Protein AF-A0A7W3IYS8-F1 (afdb_monomer)

Solvent-accessible surface area (backbone atoms only — not comparable to full-atom values): 4138 Å² total; per-residue (Å²): 135,89,74,79,80,62,94,71,81,65,79,63,77,76,76,74,78,86,42,68,76,57,36,52,39,50,53,58,58,64,56,40,81,86,45,62,75,84,54,45,59,62,50,52,52,53,39,50,53,51,53,51,50,60,57,70,68,46,79,75,77,84,127

pLDDT: mean 79.22, std 16.03, range [45.22, 95.69]

Radius of gyration: 17.04 Å; Cα contacts (8 Å, |Δi|>4): 19; chains: 1; bounding box: 54×24×41 Å

Secondary structure (DSSP, 8-state):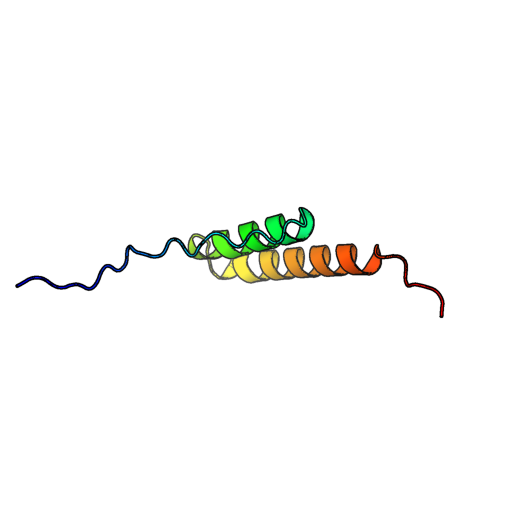
------TTS--------S-HHHHHHHHHHHTTTTS-HHHHHHHHHHHHHHHHHHHHTS-----

Structure (mmCIF, N/CA/C/O backbone):
data_AF-A0A7W3IYS8-F1
#
_entry.id   AF-A0A7W3IYS8-F1
#
loop_
_atom_site.group_PDB
_atom_site.id
_atom_site.type_symbol
_atom_site.label_atom_id
_atom_site.label_alt_id
_atom_site.label_comp_id
_atom_site.label_asym_id
_atom_site.label_entity_id
_atom_site.label_seq_id
_atom_site.pdbx_PDB_ins_code
_atom_site.Cartn_x
_atom_site.Cartn_y
_atom_site.Cartn_z
_atom_site.occupancy
_atom_site.B_iso_or_equiv
_atom_site.auth_seq_id
_atom_site.auth_comp_id
_atom_site.auth_asym_id
_atom_site.auth_atom_id
_atom_site.pdbx_PDB_model_num
ATOM 1 N N . MET A 1 1 ? -38.431 -15.072 3.684 1.00 45.22 1 MET A N 1
ATOM 2 C CA . MET A 1 1 ? -37.594 -15.521 2.562 1.00 45.22 1 MET A CA 1
ATOM 3 C C . MET A 1 1 ? -36.401 -14.600 2.604 1.00 45.22 1 MET A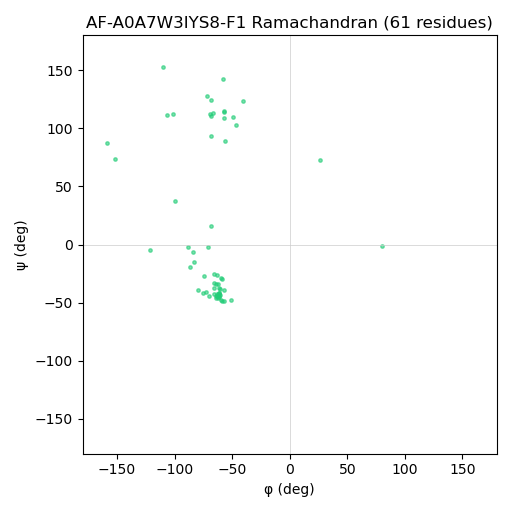 C 1
ATOM 5 O O . MET A 1 1 ? -36.574 -13.402 2.421 1.00 45.22 1 MET A O 1
ATOM 9 N N . SER A 1 2 ? -35.307 -15.133 3.135 1.00 57.97 2 SER A N 1
ATOM 10 C CA . SER A 1 2 ? -34.041 -14.435 3.302 1.00 57.97 2 SER A CA 1
ATOM 11 C C . SER A 1 2 ? -33.416 -14.261 1.933 1.00 57.97 2 SER A C 1
ATOM 13 O O . SER A 1 2 ? -33.272 -15.254 1.234 1.00 57.97 2 SER A O 1
ATOM 15 N N . GLU A 1 3 ? -33.043 -13.041 1.596 1.00 57.06 3 GLU A N 1
ATOM 16 C CA . GLU A 1 3 ? -32.097 -12.729 0.529 1.00 57.06 3 GLU A CA 1
ATOM 17 C C . GLU A 1 3 ? -31.446 -11.413 0.959 1.00 57.06 3 GLU A C 1
ATOM 19 O O . GLU A 1 3 ? -31.780 -10.333 0.485 1.00 57.06 3 GLU A O 1
ATOM 24 N N . ASP A 1 4 ? -30.566 -11.507 1.957 1.00 57.00 4 ASP A N 1
ATOM 25 C CA . ASP A 1 4 ? -29.386 -10.654 1.950 1.00 57.00 4 ASP A CA 1
ATOM 26 C C . ASP A 1 4 ? -28.560 -11.179 0.769 1.00 57.00 4 ASP A C 1
ATOM 28 O O . ASP A 1 4 ? -28.140 -12.341 0.823 1.00 57.00 4 ASP A O 1
ATOM 32 N N . PRO A 1 5 ? -28.407 -10.434 -0.341 1.00 56.84 5 PRO A N 1
ATOM 33 C CA . PRO A 1 5 ? -27.512 -10.857 -1.398 1.00 56.84 5 PRO A CA 1
ATOM 34 C C . PRO A 1 5 ? -26.100 -10.756 -0.836 1.00 56.84 5 PRO A C 1
ATOM 36 O O . PRO A 1 5 ? -25.517 -9.680 -0.800 1.00 56.84 5 PRO A O 1
ATOM 39 N N . ASP A 1 6 ? -25.633 -11.879 -0.304 1.00 54.72 6 ASP A N 1
ATOM 40 C CA . ASP A 1 6 ? -24.249 -12.317 -0.285 1.00 54.72 6 ASP A CA 1
ATOM 41 C C . ASP A 1 6 ? -23.227 -11.168 -0.356 1.00 54.72 6 ASP A C 1
ATOM 43 O O . ASP A 1 6 ? -22.553 -10.953 -1.359 1.00 54.72 6 ASP A O 1
ATOM 47 N N . THR A 1 7 ? -23.073 -10.411 0.736 1.00 53.50 7 THR A N 1
ATOM 48 C CA . THR A 1 7 ? -21.953 -9.460 0.888 1.00 53.50 7 THR A CA 1
ATOM 49 C C . THR A 1 7 ? -20.610 -10.202 1.028 1.00 53.50 7 THR A C 1
ATOM 51 O O . THR A 1 7 ? -19.639 -9.646 1.529 1.00 53.50 7 THR A O 1
ATOM 54 N N . SER A 1 8 ? -20.554 -11.492 0.680 1.00 50.34 8 SER A N 1
ATOM 55 C CA . SER A 1 8 ? -19.426 -12.399 0.886 1.00 50.34 8 SER A CA 1
ATOM 56 C C . SER A 1 8 ? -18.889 -13.013 -0.418 1.00 50.34 8 SER A C 1
ATOM 58 O O . SER A 1 8 ? -17.833 -13.641 -0.370 1.00 50.34 8 SER A O 1
ATOM 60 N N . ASP A 1 9 ? -19.515 -12.778 -1.580 1.00 51.19 9 ASP A N 1
ATOM 61 C CA . ASP A 1 9 ? -19.132 -13.410 -2.857 1.00 51.19 9 ASP A CA 1
ATOM 62 C C . ASP A 1 9 ? -18.276 -12.533 -3.787 1.00 51.19 9 ASP A C 1
ATOM 64 O O . ASP A 1 9 ? -18.408 -12.547 -5.010 1.00 51.19 9 ASP A O 1
ATOM 68 N N . THR A 1 10 ? -17.360 -11.738 -3.235 1.00 49.53 10 THR A N 1
ATOM 69 C CA . THR A 1 10 ? -16.128 -11.404 -3.965 1.00 49.53 10 THR A CA 1
ATOM 70 C C . THR A 1 10 ? -15.052 -10.966 -2.980 1.00 49.53 10 THR A C 1
ATOM 72 O O . THR A 1 10 ? -14.806 -9.784 -2.761 1.00 49.53 10 THR A O 1
ATOM 75 N N . ALA A 1 11 ? -14.297 -11.928 -2.454 1.00 51.84 11 ALA A N 1
ATOM 76 C CA . ALA A 1 11 ? -12.857 -11.716 -2.441 1.00 51.84 11 ALA A CA 1
ATOM 77 C C . ALA A 1 11 ? -12.482 -11.457 -3.908 1.00 51.84 11 ALA A C 1
ATOM 79 O O . ALA A 1 11 ? -12.323 -12.414 -4.664 1.00 51.84 11 ALA A O 1
ATOM 80 N N . ALA A 1 12 ? -12.523 -10.187 -4.334 1.00 57.09 12 ALA A N 1
ATOM 81 C CA . ALA A 1 12 ? -12.197 -9.754 -5.685 1.00 57.09 12 ALA A CA 1
ATOM 82 C C . ALA A 1 12 ? -10.985 -10.558 -6.133 1.00 57.09 12 ALA A C 1
ATOM 84 O O . ALA A 1 12 ? -10.008 -10.635 -5.388 1.00 57.09 12 ALA A O 1
ATOM 85 N N . GLU A 1 13 ? -11.110 -11.266 -7.254 1.00 61.22 13 GLU A N 1
ATOM 86 C CA . GLU A 1 13 ? -10.080 -12.167 -7.750 1.00 61.22 13 GLU A CA 1
ATOM 87 C C . GLU A 1 13 ? -8.733 -11.447 -7.690 1.00 61.22 13 GLU A C 1
ATOM 89 O O . GLU A 1 13 ? -8.506 -10.520 -8.465 1.00 61.22 13 GLU A O 1
ATOM 94 N N . ARG A 1 14 ? -7.919 -11.794 -6.675 1.00 68.44 14 ARG A N 1
ATOM 95 C CA . ARG A 1 14 ? -6.731 -11.025 -6.278 1.00 68.44 14 ARG A CA 1
ATOM 96 C C . ARG A 1 14 ? -5.923 -10.760 -7.531 1.00 68.44 14 ARG A C 1
ATOM 98 O O . ARG A 1 14 ? -5.386 -11.705 -8.114 1.00 68.44 14 ARG A O 1
ATOM 105 N N . VAL A 1 15 ? -5.896 -9.505 -7.970 1.00 77.44 15 VAL A N 1
ATOM 106 C CA . VAL A 1 15 ? -5.384 -9.168 -9.294 1.00 77.44 15 VAL A CA 1
ATOM 107 C C . VAL A 1 15 ? -3.890 -9.473 -9.295 1.00 77.44 15 VAL A C 1
ATOM 109 O O . VAL A 1 15 ? -3.112 -8.851 -8.575 1.00 77.44 15 VAL A O 1
ATOM 112 N N . ARG A 1 16 ? -3.489 -10.477 -10.080 1.00 79.94 16 ARG A N 1
ATOM 113 C CA . ARG A 1 16 ? -2.085 -10.825 -10.312 1.00 79.94 16 ARG A CA 1
ATOM 114 C C . ARG A 1 16 ? -1.705 -10.385 -11.709 1.00 79.94 16 ARG A C 1
ATOM 116 O O . ARG A 1 16 ? -2.179 -10.927 -12.703 1.00 79.94 16 ARG A O 1
ATOM 123 N N . THR A 1 17 ? -0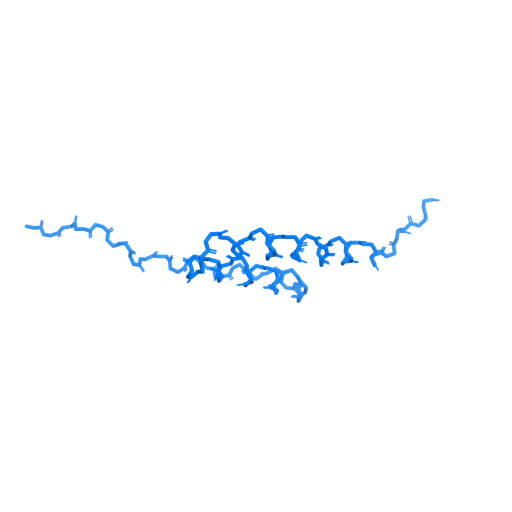.841 -9.387 -11.769 1.00 84.56 17 THR A N 1
ATOM 124 C CA . THR A 1 17 ? -0.319 -8.821 -13.014 1.00 84.56 17 THR A CA 1
ATOM 125 C C . THR A 1 17 ? 0.859 -9.628 -13.560 1.00 84.56 17 THR A C 1
ATOM 127 O O . THR A 1 17 ? 1.231 -9.463 -14.720 1.00 84.56 17 THR A O 1
ATOM 130 N N . GLY A 1 18 ? 1.453 -10.503 -12.735 1.00 86.06 18 GLY A N 1
ATOM 131 C CA . GLY A 1 18 ? 2.643 -11.286 -13.076 1.00 86.06 18 GLY A CA 1
ATOM 132 C C . GLY A 1 18 ? 3.953 -10.500 -12.947 1.00 86.06 18 GLY A C 1
ATOM 133 O O . GLY A 1 18 ? 5.026 -11.061 -13.159 1.00 86.06 18 GLY A O 1
ATOM 134 N N . GLN A 1 19 ? 3.880 -9.219 -12.580 1.00 87.12 19 GLN A N 1
ATOM 135 C CA . GLN A 1 19 ? 5.020 -8.370 -12.250 1.00 87.12 19 GLN A CA 1
ATOM 136 C C . GLN A 1 19 ? 5.132 -8.268 -10.730 1.00 87.12 19 GLN A C 1
ATOM 138 O O . GLN A 1 19 ? 4.288 -7.640 -10.097 1.00 87.12 19 GLN A O 1
ATOM 143 N N . LEU A 1 20 ? 6.195 -8.838 -10.151 1.00 87.19 20 LEU A N 1
ATOM 144 C CA . LEU A 1 20 ? 6.382 -8.913 -8.695 1.00 87.19 20 LEU A CA 1
ATOM 145 C C . LEU A 1 20 ? 6.209 -7.548 -8.007 1.00 87.19 20 LEU A C 1
ATOM 147 O O . LEU A 1 20 ? 5.431 -7.432 -7.068 1.00 87.19 20 LEU A O 1
ATOM 151 N N . ASN A 1 21 ? 6.850 -6.505 -8.542 1.00 86.75 21 ASN A N 1
ATOM 152 C CA . ASN A 1 21 ? 6.783 -5.150 -7.983 1.00 86.75 21 ASN A CA 1
ATOM 153 C C . ASN A 1 21 ? 5.356 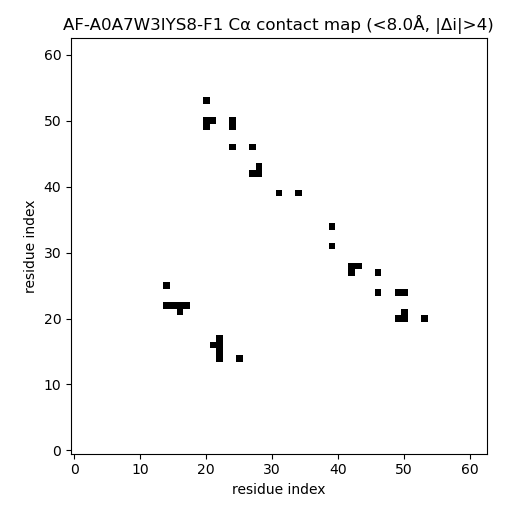-4.571 -7.997 1.00 86.75 21 ASN A C 1
ATOM 155 O O . ASN A 1 21 ? 4.980 -3.808 -7.114 1.00 86.75 21 ASN A O 1
ATOM 159 N N . VAL A 1 22 ? 4.558 -4.905 -9.015 1.00 88.56 22 VAL A N 1
ATOM 160 C CA . VAL A 1 22 ? 3.175 -4.421 -9.142 1.00 88.56 22 VAL A CA 1
ATOM 161 C C . VAL A 1 22 ? 2.248 -5.236 -8.240 1.00 88.56 22 VAL A C 1
ATOM 163 O O . VAL A 1 22 ? 1.380 -4.670 -7.582 1.00 88.56 22 VAL A O 1
ATOM 166 N N . ASP A 1 23 ? 2.471 -6.545 -8.142 1.00 90.44 23 ASP A N 1
ATOM 167 C CA . ASP A 1 23 ? 1.701 -7.435 -7.271 1.00 90.44 23 ASP A CA 1
ATOM 168 C C . ASP A 1 23 ? 1.919 -7.116 -5.778 1.00 90.44 23 ASP A C 1
ATOM 170 O O . ASP A 1 23 ? 0.983 -7.236 -4.984 1.00 90.44 23 ASP A O 1
ATOM 174 N N . GLU A 1 24 ? 3.121 -6.672 -5.393 1.00 90.62 24 GLU A N 1
ATOM 175 C CA . GLU A 1 24 ? 3.424 -6.167 -4.045 1.00 90.62 24 GLU A CA 1
ATOM 176 C C . GLU A 1 24 ? 2.673 -4.866 -3.734 1.00 90.62 24 GLU A C 1
ATOM 178 O O . GLU A 1 24 ? 2.106 -4.721 -2.650 1.00 90.62 24 GLU A O 1
ATOM 183 N N . VAL A 1 25 ? 2.605 -3.941 -4.696 1.00 91.75 25 VAL A N 1
ATOM 184 C CA . VAL A 1 25 ? 1.839 -2.694 -4.557 1.00 91.75 25 VAL A CA 1
ATOM 185 C C . VAL A 1 25 ? 0.345 -2.972 -4.409 1.00 91.75 25 VAL A C 1
ATOM 187 O O . VAL A 1 25 ? -0.297 -2.390 -3.537 1.00 91.75 25 VAL A O 1
ATOM 190 N N . ILE A 1 26 ? -0.205 -3.881 -5.218 1.00 91.06 26 ILE A N 1
ATOM 191 C CA . ILE A 1 26 ? -1.616 -4.279 -5.128 1.00 91.06 26 ILE A CA 1
ATOM 192 C C . ILE A 1 26 ? -1.911 -4.855 -3.740 1.00 91.06 26 ILE A C 1
ATOM 194 O O . ILE A 1 26 ? -2.842 -4.397 -3.085 1.00 91.06 26 ILE A O 1
ATOM 198 N N . ALA A 1 27 ? -1.075 -5.773 -3.244 1.00 91.25 27 ALA A N 1
ATOM 199 C CA . ALA A 1 27 ? -1.246 -6.345 -1.909 1.00 91.25 27 ALA A CA 1
ATOM 200 C C . ALA A 1 27 ? -1.161 -5.284 -0.793 1.00 91.25 27 ALA A C 1
ATOM 202 O O . ALA A 1 27 ? -1.905 -5.351 0.186 1.00 91.25 27 ALA A O 1
ATOM 203 N N . ALA A 1 28 ? -0.277 -4.291 -0.936 1.00 91.25 28 ALA A N 1
ATOM 204 C CA . ALA A 1 28 ? -0.154 -3.198 0.025 1.00 91.25 28 ALA A CA 1
ATOM 205 C C . ALA A 1 28 ? -1.405 -2.303 0.064 1.00 91.25 28 ALA A C 1
ATOM 207 O O . ALA A 1 28 ? -1.789 -1.857 1.144 1.00 91.25 28 ALA A O 1
ATOM 208 N N . VAL A 1 29 ? -2.035 -2.056 -1.090 1.00 91.19 29 VAL A N 1
ATOM 209 C CA . VAL A 1 29 ? -3.272 -1.266 -1.201 1.00 91.19 29 VAL A CA 1
ATOM 210 C C . VAL A 1 29 ? -4.489 -2.062 -0.724 1.00 91.19 29 VAL A C 1
ATOM 212 O O . VAL A 1 29 ? -5.299 -1.511 0.011 1.00 91.19 29 VAL A O 1
ATOM 215 N N . GLU A 1 30 ? -4.601 -3.349 -1.064 1.00 90.94 30 GLU A N 1
ATOM 216 C CA . GLU A 1 30 ? -5.661 -4.233 -0.545 1.00 90.94 30 GLU A CA 1
ATOM 217 C C . GLU A 1 30 ? -5.639 -4.286 0.994 1.00 90.94 30 GLU A C 1
ATOM 219 O O . GLU A 1 30 ? -6.678 -4.212 1.642 1.00 90.94 30 GLU A O 1
ATOM 224 N N . GLY A 1 31 ? -4.447 -4.315 1.600 1.00 90.00 31 GLY A N 1
ATOM 225 C CA . GLY A 1 31 ? -4.284 -4.2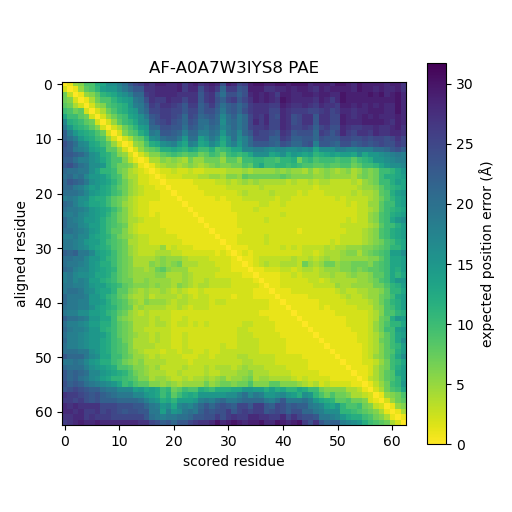96 3.057 1.00 90.00 31 GLY A CA 1
A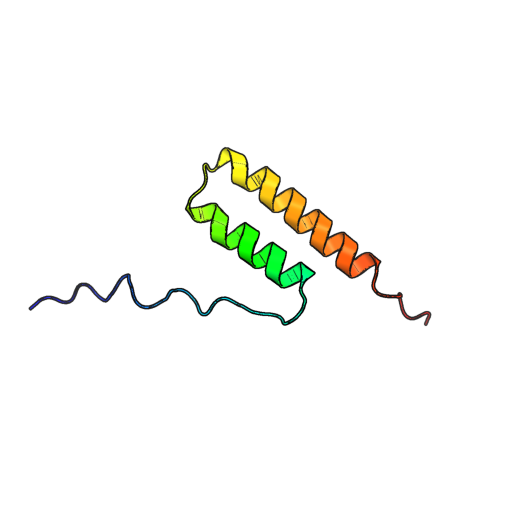TOM 226 C C . GLY A 1 31 ? -4.618 -2.963 3.743 1.00 90.00 31 GLY A C 1
ATOM 227 O O . GLY A 1 31 ? -4.518 -2.881 4.967 1.00 90.00 31 GLY A O 1
ATOM 228 N N . LEU A 1 32 ? -4.979 -1.903 3.008 1.00 91.69 32 LEU A N 1
ATOM 229 C CA . LEU A 1 32 ? -5.356 -0.617 3.607 1.00 91.69 32 LEU A CA 1
ATOM 230 C C . LEU A 1 32 ? -6.741 -0.630 4.246 1.00 91.69 32 LEU A C 1
ATOM 232 O O . LEU A 1 32 ? -6.965 0.127 5.188 1.00 91.69 32 LEU A O 1
ATOM 236 N N . GLU A 1 33 ? -7.656 -1.482 3.783 1.00 88.50 33 GLU A N 1
ATOM 237 C CA . GLU A 1 33 ? -9.025 -1.546 4.318 1.00 88.50 33 GLU A CA 1
ATOM 238 C C . GLU A 1 33 ? -9.054 -1.867 5.821 1.00 88.50 33 GLU A C 1
ATOM 240 O O . GLU A 1 33 ? -9.922 -1.394 6.552 1.00 88.50 33 GLU A O 1
ATOM 245 N N . GLU A 1 34 ? -8.056 -2.610 6.300 1.00 90.81 34 GLU A N 1
ATOM 246 C CA . GLU A 1 34 ? -7.900 -2.997 7.704 1.00 90.81 34 GLU A CA 1
ATOM 247 C C . GLU A 1 34 ? -7.117 -1.962 8.538 1.00 90.81 34 GLU A C 1
ATOM 249 O O . GLU A 1 34 ? -6.936 -2.140 9.746 1.00 90.81 34 GLU A O 1
ATOM 254 N N . ARG A 1 35 ? -6.628 -0.879 7.916 1.00 91.00 35 ARG A N 1
ATOM 255 C CA . ARG A 1 35 ? -5.712 0.096 8.529 1.00 91.00 35 ARG A CA 1
ATOM 256 C C . ARG A 1 35 ? -6.367 1.457 8.778 1.00 91.00 35 ARG A C 1
ATOM 258 O O . ARG A 1 35 ? -7.254 1.859 8.022 1.00 91.00 35 ARG A O 1
ATOM 265 N N . PRO A 1 36 ? -5.895 2.216 9.786 1.00 94.50 36 PRO A N 1
ATOM 266 C CA . PRO A 1 36 ? -6.325 3.595 10.007 1.00 94.50 36 PRO A CA 1
ATOM 267 C C . PRO A 1 36 ? -6.066 4.485 8.785 1.00 94.50 36 PRO A C 1
ATOM 269 O O . PRO A 1 36 ? -5.025 4.370 8.136 1.00 94.50 36 PRO A O 1
ATOM 272 N N . ILE A 1 37 ? -6.987 5.408 8.501 1.00 92.94 37 ILE A N 1
ATOM 273 C CA . ILE A 1 37 ? -6.942 6.294 7.324 1.00 92.94 37 ILE A CA 1
ATOM 274 C C . ILE A 1 37 ? -5.679 7.167 7.286 1.00 92.94 37 ILE A C 1
ATOM 276 O O . ILE A 1 37 ? -5.174 7.502 6.217 1.00 92.94 37 ILE A O 1
ATOM 280 N N . GLU A 1 38 ? -5.128 7.499 8.453 1.00 94.19 38 GLU A N 1
ATOM 281 C CA . GLU A 1 38 ? -3.899 8.275 8.604 1.00 94.19 38 GLU A CA 1
ATOM 282 C C . GLU A 1 38 ? -2.683 7.552 8.007 1.00 94.19 38 GLU A C 1
ATOM 284 O O . GLU A 1 38 ? -1.727 8.193 7.571 1.00 94.19 38 GLU A O 1
ATOM 289 N N . GLU A 1 39 ? -2.721 6.219 7.948 1.00 90.81 39 GLU A N 1
ATOM 290 C CA . GLU A 1 39 ? -1.644 5.399 7.399 1.00 90.81 39 GLU A CA 1
ATOM 291 C C . GLU A 1 39 ? -1.749 5.208 5.882 1.00 90.81 39 GLU A C 1
ATOM 293 O O . GLU A 1 39 ? -0.753 4.876 5.234 1.00 90.81 39 GLU A O 1
ATOM 298 N N . HIS A 1 40 ? -2.931 5.436 5.297 1.00 94.31 40 HIS A N 1
AT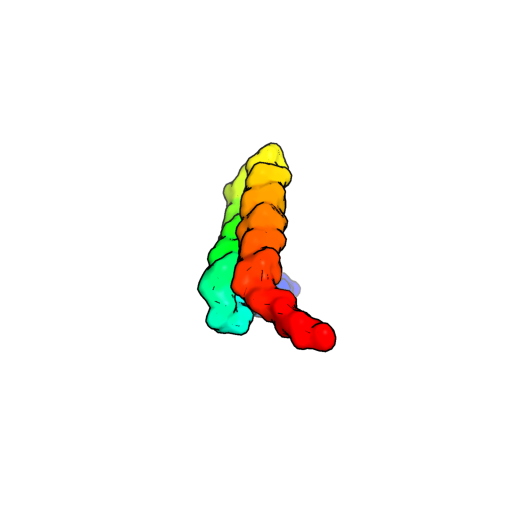OM 299 C CA . HIS A 1 40 ? -3.185 5.194 3.873 1.00 94.31 40 HIS A CA 1
ATOM 300 C C . HIS A 1 40 ? -2.281 6.050 2.996 1.00 94.31 40 HIS A C 1
ATOM 302 O O . HIS A 1 40 ? -1.704 5.552 2.033 1.00 94.31 40 HIS A O 1
ATOM 308 N N . VAL A 1 41 ? -2.098 7.321 3.365 1.00 94.81 41 VAL A N 1
ATOM 309 C CA . VAL A 1 41 ? -1.264 8.267 2.611 1.00 94.81 41 VAL A CA 1
ATOM 310 C C . VAL A 1 41 ? 0.172 7.757 2.490 1.00 94.81 41 VAL A C 1
ATOM 312 O O . VAL A 1 41 ? 0.695 7.685 1.383 1.00 94.81 41 VAL A O 1
ATOM 315 N N . GLY A 1 42 ? 0.785 7.322 3.596 1.00 94.12 42 GLY A N 1
ATOM 316 C CA . GLY A 1 42 ? 2.165 6.828 3.574 1.00 94.12 42 GLY A CA 1
ATOM 317 C C .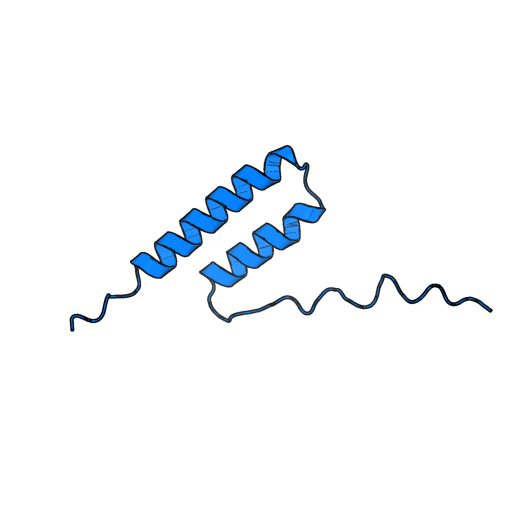 GLY A 1 42 ? 2.335 5.563 2.727 1.00 94.12 42 GLY A C 1
ATOM 318 O O . GLY A 1 42 ? 3.350 5.384 2.053 1.00 94.12 42 GLY A O 1
ATOM 319 N N . VAL A 1 43 ? 1.322 4.694 2.709 1.00 94.38 43 VAL A N 1
ATOM 320 C CA . VAL A 1 43 ? 1.317 3.497 1.857 1.00 94.38 43 VAL A CA 1
ATOM 321 C C . VAL A 1 43 ? 1.163 3.866 0.391 1.00 94.38 43 VAL A C 1
ATOM 323 O O . VAL A 1 43 ? 1.911 3.347 -0.434 1.00 94.38 43 VAL A O 1
ATOM 326 N N . PHE A 1 44 ? 0.250 4.781 0.060 1.00 93.31 44 PHE A N 1
ATOM 327 C CA . PHE A 1 44 ? 0.076 5.254 -1.311 1.00 93.31 44 PHE A CA 1
ATOM 328 C C . PHE A 1 44 ? 1.339 5.935 -1.844 1.00 93.31 44 PHE A C 1
ATOM 330 O O . PHE A 1 44 ? 1.734 5.667 -2.976 1.00 93.31 44 PHE A O 1
ATOM 337 N N . GLU A 1 45 ? 2.013 6.756 -1.038 1.00 95.69 45 GLU A N 1
ATOM 338 C CA . GLU A 1 45 ? 3.285 7.383 -1.413 1.00 95.69 45 GLU A CA 1
ATOM 339 C C . GLU A 1 45 ? 4.377 6.338 -1.676 1.00 95.69 45 GLU A C 1
ATOM 341 O O . GLU A 1 45 ? 5.052 6.384 -2.706 1.00 95.69 45 GLU A O 1
ATOM 346 N N . SER A 1 46 ? 4.515 5.346 -0.790 1.00 93.50 46 SER A N 1
ATOM 347 C CA . SER A 1 46 ? 5.481 4.256 -0.963 1.00 93.50 46 SER A CA 1
ATOM 348 C C . SER A 1 46 ? 5.184 3.404 -2.201 1.00 93.50 46 SER A C 1
ATOM 350 O O . SER A 1 46 ? 6.099 3.061 -2.952 1.00 93.50 46 SER A O 1
ATOM 352 N N . ALA A 1 47 ? 3.913 3.084 -2.443 1.00 93.56 47 ALA A N 1
ATOM 353 C CA . ALA A 1 47 ? 3.470 2.369 -3.632 1.00 93.56 47 ALA A CA 1
ATOM 354 C C . ALA A 1 47 ? 3.783 3.155 -4.913 1.00 93.56 47 ALA A C 1
ATOM 356 O O . ALA A 1 47 ? 4.308 2.599 -5.878 1.00 93.56 47 ALA A O 1
ATOM 357 N N . HIS A 1 48 ? 3.518 4.462 -4.910 1.00 91.94 48 HIS A N 1
ATOM 358 C CA . HIS A 1 48 ? 3.789 5.335 -6.047 1.00 91.94 48 HIS A CA 1
ATOM 359 C C . HIS A 1 48 ? 5.289 5.412 -6.366 1.00 91.94 48 HIS A C 1
ATOM 361 O O . HIS A 1 48 ? 5.685 5.297 -7.526 1.00 91.94 48 HIS A O 1
ATOM 367 N N . GLU A 1 49 ? 6.132 5.549 -5.342 1.00 93.62 49 GLU A N 1
ATOM 368 C CA . GLU A 1 49 ? 7.592 5.548 -5.477 1.00 93.62 49 GLU A CA 1
ATOM 369 C C . GLU A 1 49 ? 8.106 4.217 -6.058 1.00 93.62 49 GLU A C 1
ATOM 371 O O . GLU A 1 49 ? 8.959 4.212 -6.948 1.00 93.62 49 GLU A O 1
ATOM 376 N N . GLN A 1 50 ? 7.565 3.080 -5.607 1.00 90.06 50 GLN A N 1
ATOM 377 C CA . GLN A 1 50 ? 7.926 1.757 -6.130 1.00 90.06 50 GLN A CA 1
ATOM 378 C C . GLN A 1 50 ? 7.554 1.590 -7.606 1.00 90.06 50 GLN A C 1
ATOM 380 O O . GLN A 1 50 ? 8.387 1.149 -8.401 1.00 90.06 50 GLN A O 1
ATOM 385 N N . LEU A 1 51 ? 6.339 1.991 -7.992 1.00 89.75 51 LEU A N 1
ATOM 386 C CA . LEU A 1 51 ? 5.895 1.949 -9.387 1.00 89.75 51 LEU A CA 1
ATOM 387 C C . LEU A 1 51 ? 6.759 2.842 -10.274 1.00 89.75 51 LEU A C 1
ATOM 389 O O . LEU A 1 51 ? 7.200 2.412 -11.339 1.00 89.75 51 LEU A O 1
ATOM 393 N N . ARG A 1 52 ? 7.053 4.063 -9.817 1.00 89.94 52 ARG A N 1
ATOM 394 C CA . ARG A 1 52 ? 7.930 4.988 -10.536 1.00 89.94 52 ARG A CA 1
ATOM 395 C C . ARG A 1 52 ? 9.302 4.369 -10.779 1.00 89.94 52 ARG A C 1
ATOM 397 O O . ARG A 1 52 ? 9.765 4.351 -11.912 1.00 89.94 52 ARG A O 1
ATOM 404 N N . ARG A 1 53 ? 9.922 3.798 -9.743 1.00 87.38 53 ARG A N 1
ATOM 405 C CA . ARG A 1 53 ? 11.219 3.121 -9.875 1.00 87.38 53 ARG A CA 1
ATOM 406 C C . ARG A 1 53 ? 11.150 1.954 -10.849 1.00 87.38 53 ARG A C 1
ATOM 408 O O . ARG A 1 53 ? 12.054 1.815 -11.663 1.00 87.38 53 ARG A O 1
ATOM 415 N N . ALA A 1 54 ? 10.103 1.134 -10.792 1.00 85.38 54 ALA A N 1
ATOM 416 C CA . ALA A 1 54 ? 9.942 0.017 -11.718 1.00 85.38 54 ALA A CA 1
ATOM 417 C C . ALA A 1 54 ? 9.868 0.483 -13.186 1.00 85.38 54 ALA A C 1
ATOM 419 O O . ALA A 1 54 ? 10.457 -0.162 -14.051 1.00 85.38 54 ALA A O 1
ATOM 420 N N . LEU A 1 55 ? 9.203 1.614 -13.454 1.00 85.38 55 LEU A N 1
ATOM 421 C CA . LEU A 1 55 ? 9.137 2.228 -14.785 1.00 85.38 55 LEU A CA 1
ATOM 422 C C . LEU A 1 55 ? 10.463 2.881 -15.199 1.00 85.38 55 LEU A C 1
ATOM 424 O O . LEU A 1 55 ? 10.892 2.707 -16.333 1.00 85.38 55 LEU A O 1
ATOM 428 N N . ASP A 1 56 ? 11.149 3.568 -14.285 1.00 84.50 56 ASP A N 1
ATOM 429 C CA . ASP A 1 56 ? 12.446 4.204 -14.557 1.00 84.50 56 ASP A CA 1
ATOM 430 C C . ASP A 1 56 ? 13.555 3.170 -14.862 1.00 84.50 56 ASP A C 1
ATOM 432 O O . ASP A 1 56 ? 14.531 3.484 -15.542 1.00 84.50 56 ASP A O 1
ATOM 436 N N . HIS A 1 57 ? 13.419 1.929 -14.373 1.00 69.12 57 HIS A N 1
A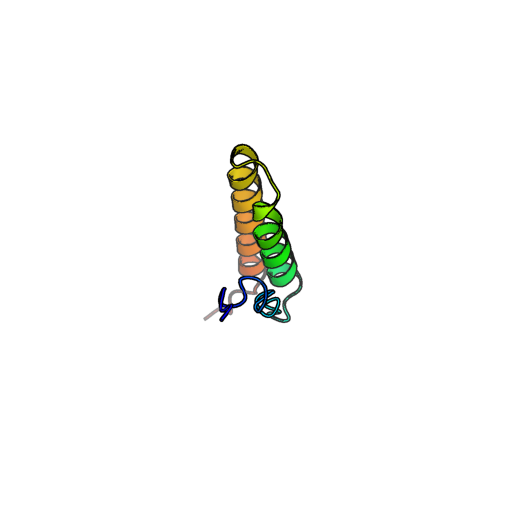TOM 437 C CA . HIS A 1 57 ? 14.351 0.826 -14.655 1.00 69.12 57 HIS A CA 1
ATOM 438 C C . HIS A 1 57 ? 14.056 0.087 -15.970 1.00 69.12 57 HIS A C 1
ATOM 440 O O . HIS A 1 57 ? 14.853 -0.768 -16.368 1.00 69.12 57 HIS A O 1
ATOM 446 N N . GLN A 1 58 ? 12.956 0.395 -16.670 1.00 66.94 58 GLN A N 1
ATOM 447 C CA . GLN A 1 58 ? 12.813 -0.048 -18.054 1.00 66.94 58 GLN A CA 1
ATOM 448 C C . GLN A 1 58 ? 13.838 0.720 -18.899 1.00 66.94 58 GLN A C 1
ATOM 450 O O . GLN A 1 58 ? 13.834 1.953 -18.870 1.00 66.94 58 GLN A O 1
ATOM 455 N N . PRO A 1 59 ? 14.726 0.040 -19.651 1.00 59.78 59 PRO A N 1
ATOM 456 C CA . PRO A 1 59 ? 15.595 0.736 -20.582 1.00 59.78 59 PRO A CA 1
ATOM 457 C C . PRO A 1 59 ? 14.692 1.507 -21.540 1.00 59.78 59 PRO A C 1
ATOM 459 O O . PRO A 1 59 ? 13.912 0.911 -22.280 1.00 59.78 59 PRO A O 1
ATOM 462 N N . THR A 1 60 ? 14.760 2.837 -21.473 1.00 62.31 60 THR A N 1
ATOM 463 C CA . THR A 1 60 ? 14.184 3.691 -22.507 1.00 62.31 60 THR A CA 1
ATOM 464 C C . THR A 1 60 ? 14.849 3.261 -23.801 1.00 62.31 60 THR A C 1
ATOM 466 O O . THR A 1 60 ? 16.054 3.458 -23.956 1.00 62.31 60 THR A O 1
ATOM 469 N N . ASP A 1 61 ? 14.091 2.597 -24.667 1.00 60.31 61 ASP A N 1
ATOM 470 C CA . ASP A 1 61 ? 14.568 2.187 -25.980 1.00 60.31 61 ASP A CA 1
ATOM 471 C C . ASP A 1 61 ? 15.029 3.464 -26.707 1.00 60.31 61 ASP A C 1
ATOM 473 O O . ASP A 1 61 ? 14.214 4.381 -26.878 1.00 60.31 61 ASP A O 1
ATOM 477 N N . PRO A 1 62 ? 16.330 3.627 -27.016 1.00 58.12 62 PRO A N 1
ATOM 478 C CA . PRO A 1 62 ? 16.796 4.824 -27.692 1.00 58.12 62 PRO A CA 1
ATOM 479 C C . PRO A 1 62 ? 16.254 4.809 -29.125 1.00 58.12 62 PRO A C 1
ATOM 481 O O . PRO A 1 62 ? 16.628 3.952 -29.925 1.00 58.12 62 PRO A O 1
ATOM 484 N N . ALA A 1 63 ? 15.350 5.750 -29.409 1.00 60.00 63 ALA A N 1
ATOM 485 C CA . ALA A 1 63 ? 14.799 6.013 -30.738 1.00 60.00 63 ALA A CA 1
ATOM 486 C C . ALA A 1 63 ? 15.868 6.443 -31.757 1.00 60.00 63 ALA A C 1
ATOM 488 O O . ALA A 1 63 ? 16.847 7.117 -31.353 1.00 60.00 63 ALA A O 1
#

Nearest PDB structures (foldseek):
  2xm1-assembly1_A  TM=7.448E-01  e=7.112E+00  Bacteroides thetaiotaomicron VPI-5482
  2xj7-assembly1_B  TM=7.445E-01  e=9.172E+00  Bacteroides thetaiotaomicron VPI-5482

Foldseek 3Di:
DDDPPCPPPDPPPQDDPVDPLLSVLSVLQVVCVVDDPVCNVVSVVVNVVSVVVVVVPPPPPDD

Organism: NCBI:txid661491

Mean predicted aligned error: 10.4 Å

Sequence (63 aa):
MSEDPDTSDTAAERVRTGQLNVDEVIAAVEGLEERPIEEHVGVFESAHEQLRRALDHQPTDPA